Protein AF-L1NF95-F1 (afdb_monomer_lite)

Radius of gyration: 15.45 Å; chains: 1; bounding box: 32×31×35 Å

pLDDT: mean 72.62, std 12.89, range [38.91, 90.94]

Organism: NCBI:txid1127696

Structure (mmCIF, N/CA/C/O backbone):
data_AF-L1NF95-F1
#
_entry.id   AF-L1NF95-F1
#
loop_
_atom_site.group_PDB
_atom_site.id
_atom_site.type_symbol
_atom_site.label_atom_id
_atom_site.label_alt_id
_atom_site.label_comp_id
_atom_site.label_asym_id
_atom_site.label_entity_id
_atom_site.label_seq_id
_atom_site.pdbx_PDB_ins_code
_atom_site.Cartn_x
_atom_site.Cartn_y
_atom_site.Cartn_z
_atom_site.occupancy
_atom_site.B_iso_or_equiv
_atom_site.auth_seq_id
_atom_site.auth_comp_id
_atom_site.auth_asym_id
_atom_site.auth_atom_id
_atom_site.pdbx_PDB_model_num
ATOM 1 N N . VAL A 1 1 ? 4.662 -16.620 3.331 1.00 50.84 1 VAL A N 1
ATOM 2 C CA . VAL A 1 1 ? 3.274 -16.105 3.223 1.00 50.84 1 VAL A CA 1
ATOM 3 C C . VAL A 1 1 ? 3.189 -15.244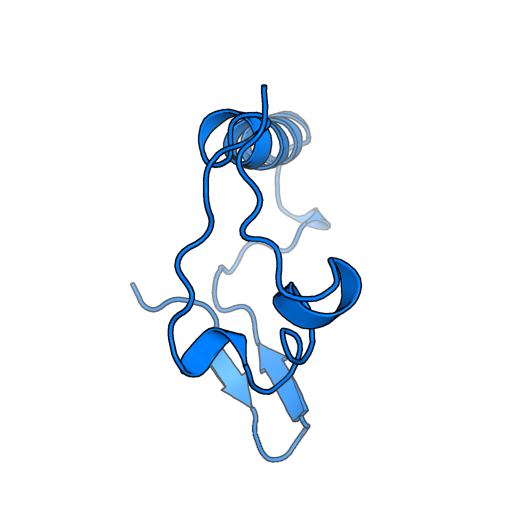 1.971 1.00 50.84 1 VAL A C 1
ATOM 5 O O . VAL A 1 1 ? 4.101 -14.457 1.751 1.00 50.84 1 VAL A O 1
ATOM 8 N N . ARG A 1 2 ? 2.204 -15.484 1.096 1.00 47.53 2 ARG A N 1
ATOM 9 C CA . ARG A 1 2 ? 2.112 -14.872 -0.242 1.00 47.53 2 ARG A CA 1
ATOM 10 C C . ARG A 1 2 ? 1.500 -13.467 -0.141 1.00 47.53 2 ARG A C 1
ATOM 12 O O . ARG A 1 2 ? 0.512 -13.284 0.559 1.00 47.53 2 ARG A O 1
ATOM 19 N N . LEU A 1 3 ? 2.139 -12.521 -0.826 1.00 60.16 3 LEU A N 1
ATOM 20 C CA . LEU A 1 3 ? 1.711 -11.139 -1.046 1.00 60.16 3 LEU A CA 1
ATOM 21 C C . LEU A 1 3 ? 0.340 -11.096 -1.751 1.00 60.16 3 LEU A C 1
ATOM 23 O O . LEU A 1 3 ? -0.066 -12.089 -2.360 1.00 60.16 3 LEU A O 1
ATOM 27 N N . ASP A 1 4 ? -0.347 -9.963 -1.632 1.00 66.19 4 ASP A N 1
ATOM 28 C CA . ASP A 1 4 ? -1.690 -9.674 -2.156 1.00 66.19 4 ASP A CA 1
ATOM 29 C C . ASP A 1 4 ? -1.913 -10.255 -3.567 1.00 66.19 4 ASP A C 1
ATOM 31 O O . ASP A 1 4 ? -1.009 -10.244 -4.409 1.00 66.19 4 ASP A O 1
ATOM 35 N N . SER A 1 5 ? -3.099 -10.817 -3.829 1.00 75.31 5 SER A N 1
ATOM 36 C CA . SER A 1 5 ? -3.397 -11.483 -5.102 1.00 75.31 5 SER A CA 1
ATOM 37 C C . SER A 1 5 ? -4.283 -10.614 -5.991 1.00 75.31 5 SER A C 1
ATOM 39 O O . SER A 1 5 ? -5.141 -9.878 -5.520 1.00 75.31 5 SER A O 1
ATOM 41 N N . TYR A 1 6 ? -4.077 -10.672 -7.305 1.00 80.06 6 TYR A N 1
ATOM 42 C CA . TYR A 1 6 ? -4.934 -9.985 -8.269 1.00 80.06 6 TYR A CA 1
ATOM 43 C C . TYR A 1 6 ? -5.984 -10.954 -8.817 1.00 80.06 6 TYR A C 1
ATOM 45 O O . TYR A 1 6 ? -5.630 -12.030 -9.305 1.00 80.06 6 TYR A O 1
ATOM 53 N N . ASN A 1 7 ? -7.266 -10.579 -8.766 1.00 83.56 7 ASN A N 1
ATOM 54 C CA . ASN A 1 7 ? -8.352 -11.332 -9.385 1.00 83.56 7 ASN A CA 1
ATOM 55 C C . ASN A 1 7 ? -8.601 -10.808 -10.813 1.00 83.56 7 ASN A C 1
ATOM 57 O O . ASN A 1 7 ? -9.248 -9.771 -10.979 1.00 83.56 7 ASN A O 1
ATOM 61 N N . PRO A 1 8 ? -8.173 -11.531 -11.865 1.00 80.75 8 PRO A N 1
ATOM 62 C CA . PRO A 1 8 ? -8.249 -11.034 -13.239 1.00 80.75 8 PRO A CA 1
ATOM 63 C C . PRO A 1 8 ? -9.680 -10.955 -13.785 1.00 80.75 8 PRO A C 1
ATOM 65 O O . PRO A 1 8 ? -9.934 -10.209 -14.727 1.00 80.75 8 PRO A O 1
ATOM 68 N N . ARG A 1 9 ? -10.632 -11.701 -13.206 1.00 83.25 9 ARG A N 1
ATOM 69 C CA . ARG A 1 9 ? -12.032 -11.704 -13.665 1.00 83.25 9 ARG A CA 1
ATOM 70 C C . ARG A 1 9 ? -12.795 -10.491 -13.154 1.00 83.25 9 ARG A C 1
ATOM 72 O O . ARG A 1 9 ? -13.554 -9.890 -13.904 1.00 83.25 9 ARG A O 1
ATOM 79 N N . LYS A 1 10 ? -12.583 -10.142 -11.885 1.00 87.88 10 LYS A N 1
ATOM 80 C CA . LYS A 1 10 ? -13.201 -8.971 -11.247 1.00 87.88 10 LYS A CA 1
ATOM 81 C C . LYS A 1 10 ? -12.360 -7.701 -11.377 1.00 87.88 10 LYS A C 1
ATOM 83 O O . LYS A 1 10 ? -12.852 -6.622 -11.082 1.00 87.88 10 LYS A O 1
ATOM 88 N N . ARG A 1 11 ? -11.117 -7.835 -11.854 1.00 80.62 11 ARG A N 1
ATOM 89 C CA . ARG A 1 11 ? -10.125 -6.760 -11.979 1.00 80.62 11 ARG A CA 1
ATOM 90 C C . ARG A 1 11 ? -9.864 -6.033 -10.656 1.00 80.62 11 ARG A C 1
ATOM 92 O O . ARG A 1 11 ? -9.601 -4.838 -10.650 1.00 80.62 11 ARG A O 1
ATOM 99 N N . GLU A 1 12 ? -9.909 -6.767 -9.551 1.00 73.06 12 GLU A N 1
ATOM 100 C CA . GLU A 1 12 ? -9.702 -6.244 -8.199 1.00 73.06 12 GLU A CA 1
ATOM 101 C C . GLU A 1 12 ? -8.427 -6.828 -7.582 1.00 73.06 12 GLU A C 1
ATOM 103 O O . GLU A 1 12 ? -8.032 -7.960 -7.880 1.00 73.06 12 GLU A O 1
ATOM 108 N N . ILE A 1 13 ? -7.784 -6.051 -6.713 1.00 76.69 13 ILE A N 1
ATOM 109 C CA . ILE A 1 13 ? -6.695 -6.534 -5.863 1.00 76.69 13 ILE A CA 1
ATOM 110 C C . ILE A 1 13 ? -7.328 -7.086 -4.584 1.00 76.69 13 ILE A C 1
ATOM 112 O O . ILE A 1 13 ? -8.047 -6.379 -3.882 1.00 76.69 13 ILE A O 1
ATOM 116 N N . VAL A 1 14 ? -7.058 -8.353 -4.287 1.00 72.12 14 VAL A N 1
ATOM 117 C CA . VAL A 1 14 ? -7.490 -9.051 -3.078 1.00 72.12 14 VAL A CA 1
ATOM 118 C C . VAL A 1 14 ? -6.316 -9.087 -2.106 1.00 72.12 14 VAL A C 1
ATOM 120 O O . VAL A 1 14 ? -5.360 -9.852 -2.270 1.00 72.12 14 VAL A O 1
ATOM 123 N N . SER A 1 15 ? -6.393 -8.247 -1.077 1.00 69.75 15 SER A N 1
ATOM 124 C CA . SER A 1 15 ? -5.472 -8.330 0.055 1.00 69.75 15 SER A CA 1
ATOM 125 C C . SER A 1 15 ? -5.674 -9.662 0.779 1.00 69.75 15 SER A C 1
ATOM 127 O O . SER A 1 15 ? -6.783 -9.986 1.201 1.00 69.75 15 SER A O 1
ATOM 129 N N . HIS A 1 16 ? -4.596 -10.432 0.929 1.00 64.69 16 HIS A N 1
ATOM 130 C CA . HIS A 1 16 ? -4.551 -11.611 1.810 1.00 64.69 16 HIS A CA 1
ATOM 131 C C . HIS A 1 16 ? -3.817 -11.324 3.115 1.00 64.69 16 HIS A C 1
ATOM 133 O O . HIS A 1 16 ? -3.690 -12.206 3.968 1.00 64.69 16 HIS A O 1
ATOM 139 N N . LYS A 1 17 ? -3.331 -10.092 3.290 1.00 65.00 17 LYS A N 1
ATOM 140 C CA . LYS A 1 17 ? -3.005 -9.591 4.615 1.00 65.00 17 LYS A CA 1
ATOM 141 C C . LYS A 1 17 ? -4.343 -9.436 5.327 1.00 65.00 17 LYS A C 1
ATOM 143 O O . LYS A 1 17 ? -5.064 -8.473 5.086 1.00 65.00 17 LYS A O 1
ATOM 148 N N . CYS A 1 18 ? -4.710 -10.448 6.110 1.00 53.78 18 CYS A N 1
ATOM 149 C CA . CYS A 1 18 ? -5.932 -10.511 6.913 1.00 53.78 18 CYS A CA 1
ATOM 150 C C . CYS A 1 18 ? -5.883 -9.495 8.063 1.00 53.78 18 CYS A C 1
ATOM 152 O O . CYS A 1 18 ? -5.905 -9.865 9.234 1.00 53.78 18 CYS A O 1
ATOM 154 N N . THR A 1 19 ? -5.690 -8.222 7.745 1.00 63.03 19 THR A N 1
ATOM 155 C CA . THR A 1 19 ? -5.835 -7.132 8.698 1.00 63.03 19 THR A CA 1
ATOM 156 C C . THR A 1 19 ? -6.345 -5.952 7.906 1.00 63.03 19 THR A C 1
ATOM 158 O O . THR A 1 19 ? -5.596 -5.246 7.224 1.00 63.03 19 THR A O 1
ATOM 161 N N . GLN A 1 20 ? -7.664 -5.807 7.918 1.00 66.38 20 GLN A N 1
ATOM 162 C CA . GLN A 1 20 ? -8.317 -4.630 7.369 1.00 66.38 20 GLN A CA 1
ATOM 163 C C . GLN A 1 20 ? -7.742 -3.390 8.084 1.00 66.38 20 GLN A C 1
ATOM 165 O O . GLN A 1 20 ? -7.374 -3.473 9.253 1.00 66.38 20 GLN A O 1
ATOM 170 N N . LEU A 1 21 ? -7.679 -2.219 7.437 1.00 66.94 21 LEU A N 1
ATOM 171 C CA . LEU A 1 21 ? -7.216 -0.997 8.125 1.00 66.94 21 LEU A CA 1
ATOM 172 C C . LEU A 1 21 ? -8.028 -0.696 9.400 1.00 66.94 21 LEU A C 1
ATOM 174 O O . LEU A 1 21 ? -7.498 -0.135 10.349 1.00 66.94 21 LEU A O 1
ATOM 178 N N . SER A 1 22 ? -9.297 -1.111 9.438 1.00 72.31 22 SER A N 1
ATOM 179 C CA . SER A 1 22 ? -10.170 -1.022 10.614 1.00 72.31 22 SER A CA 1
ATOM 180 C C . SER A 1 22 ? -9.820 -1.999 11.744 1.00 72.31 22 SER A C 1
ATOM 182 O O . SER A 1 22 ? -10.347 -1.866 12.842 1.00 72.31 22 SER A O 1
ATOM 184 N N . GLU A 1 23 ? -8.985 -3.001 11.476 1.00 79.88 23 GLU A N 1
ATOM 185 C CA . GLU A 1 23 ? -8.595 -4.071 12.404 1.00 79.88 23 GLU A CA 1
ATOM 186 C C . GLU A 1 23 ? -7.177 -3.881 12.965 1.00 79.88 23 GLU A C 1
ATOM 188 O O . GLU A 1 23 ? -6.756 -4.640 13.838 1.00 79.88 23 GLU A O 1
ATOM 193 N N . ILE A 1 24 ? -6.425 -2.884 12.483 1.00 83.94 24 ILE A N 1
ATOM 194 C CA . ILE A 1 24 ? -5.108 -2.532 13.025 1.00 83.94 24 ILE A CA 1
ATOM 195 C C . ILE A 1 24 ? -5.214 -1.371 14.011 1.00 83.94 24 ILE A C 1
ATOM 197 O O . ILE A 1 24 ? -6.060 -0.490 13.877 1.00 83.94 24 ILE A O 1
ATOM 201 N N . SER A 1 25 ? -4.317 -1.345 15.000 1.00 87.81 25 SER A N 1
ATOM 202 C CA . SER A 1 25 ? -4.185 -0.183 15.876 1.00 87.81 25 SER A CA 1
ATOM 203 C C . SER A 1 25 ? -3.680 1.030 15.097 1.00 87.81 25 SER A C 1
ATOM 205 O O . SER A 1 25 ? -2.918 0.896 14.135 1.00 87.81 25 SER A O 1
ATOM 207 N N . GLU A 1 26 ? -4.044 2.224 15.562 1.00 88.44 26 GLU A N 1
ATOM 208 C CA . GLU A 1 26 ? -3.543 3.487 15.014 1.00 88.44 26 GLU A CA 1
ATOM 209 C C . GLU A 1 26 ? -2.006 3.524 14.994 1.00 88.44 26 GLU A C 1
ATOM 211 O O . GLU A 1 26 ? -1.402 3.883 13.987 1.00 88.44 26 GLU A O 1
ATOM 216 N N . GLU A 1 27 ? -1.356 3.039 16.055 1.00 90.94 27 GLU A N 1
ATOM 217 C CA . GLU A 1 27 ? 0.104 2.914 16.123 1.00 90.94 27 GLU A CA 1
ATOM 218 C C . GLU A 1 27 ? 0.670 2.045 14.988 1.00 90.94 27 GLU A C 1
ATOM 220 O O . GLU A 1 27 ? 1.674 2.394 14.360 1.00 90.94 27 GLU A O 1
ATOM 225 N N . THR A 1 28 ? 0.010 0.925 14.681 1.00 87.88 28 THR A N 1
ATOM 226 C CA . THR A 1 28 ? 0.423 0.032 13.592 1.00 87.88 28 THR A CA 1
ATOM 227 C C . THR A 1 28 ? 0.215 0.692 12.232 1.00 87.88 28 THR A C 1
ATOM 229 O O . THR A 1 28 ? 1.094 0.591 11.374 1.00 87.88 28 THR A O 1
ATOM 232 N N . ALA A 1 29 ? -0.896 1.409 12.045 1.00 85.75 29 ALA A N 1
ATOM 233 C CA . ALA A 1 29 ? -1.159 2.169 10.826 1.00 85.75 29 ALA A CA 1
ATOM 234 C C . ALA A 1 29 ? -0.086 3.248 10.599 1.00 85.75 29 ALA A C 1
ATOM 236 O O . ALA A 1 29 ? 0.501 3.321 9.519 1.00 85.75 29 ALA A O 1
ATOM 237 N N . ILE A 1 30 ? 0.243 4.023 11.638 1.00 89.69 30 ILE A N 1
ATOM 238 C CA . ILE A 1 30 ? 1.308 5.036 11.603 1.00 89.69 30 ILE A CA 1
ATOM 239 C C . ILE A 1 30 ? 2.657 4.390 11.273 1.00 89.69 30 ILE A C 1
ATOM 241 O O . ILE A 1 30 ? 3.417 4.931 10.470 1.00 89.69 30 ILE A O 1
ATOM 245 N N . ARG A 1 31 ? 2.967 3.224 11.853 1.00 88.44 31 ARG A N 1
ATOM 246 C CA . ARG A 1 31 ? 4.211 2.503 11.557 1.00 88.44 31 ARG A CA 1
ATOM 247 C C . ARG A 1 31 ? 4.298 2.082 10.089 1.00 88.44 31 ARG A C 1
ATOM 249 O O . ARG A 1 31 ? 5.344 2.295 9.488 1.00 88.44 31 ARG A O 1
ATOM 256 N N . TYR A 1 32 ? 3.223 1.564 9.493 1.00 84.44 32 TYR A N 1
ATOM 257 C CA . TYR A 1 32 ? 3.213 1.228 8.062 1.00 84.44 32 TYR A CA 1
ATOM 258 C C . TYR A 1 32 ? 3.394 2.450 7.159 1.00 84.44 32 TYR A C 1
ATOM 260 O O . TYR A 1 32 ? 4.087 2.364 6.148 1.00 84.44 32 TYR A O 1
ATOM 268 N N . LEU A 1 33 ? 2.824 3.599 7.527 1.00 85.06 33 LEU A N 1
ATOM 269 C CA . LEU A 1 33 ? 3.055 4.841 6.786 1.00 85.06 33 LEU A CA 1
ATOM 270 C C . LEU A 1 33 ? 4.518 5.291 6.890 1.00 85.06 33 LEU A C 1
ATOM 272 O O . LEU A 1 33 ? 5.121 5.648 5.882 1.00 85.06 33 LEU A O 1
ATOM 276 N N . LYS A 1 34 ? 5.121 5.198 8.079 1.00 87.06 34 LYS A N 1
ATOM 277 C CA . LYS A 1 34 ? 6.548 5.502 8.283 1.00 87.06 34 LYS A CA 1
ATOM 278 C C . LYS A 1 34 ? 7.478 4.532 7.551 1.00 87.06 34 LYS A C 1
ATOM 280 O O . LYS A 1 34 ? 8.555 4.928 7.120 1.00 87.06 34 LYS A O 1
ATOM 285 N N . GLU A 1 35 ? 7.078 3.272 7.372 1.00 85.75 35 GLU A N 1
ATOM 286 C CA . GLU A 1 35 ? 7.842 2.319 6.557 1.00 85.75 35 GLU A CA 1
ATOM 287 C C . GLU A 1 35 ? 7.958 2.768 5.097 1.00 85.75 35 GLU A C 1
ATOM 289 O O . GLU A 1 35 ? 8.984 2.501 4.476 1.00 85.75 35 GLU A O 1
ATOM 294 N N . LEU A 1 36 ? 6.955 3.461 4.544 1.00 79.88 36 LEU A N 1
ATOM 295 C CA . LEU A 1 36 ? 7.034 3.995 3.181 1.00 79.88 36 LEU A CA 1
ATOM 296 C C . LEU A 1 36 ? 8.123 5.065 3.062 1.00 79.88 36 LEU A C 1
ATOM 298 O O . LEU A 1 36 ? 8.926 4.995 2.136 1.00 79.88 36 LEU A O 1
ATOM 302 N N . GLU A 1 37 ? 8.186 5.990 4.020 1.00 79.50 37 GLU A N 1
ATOM 303 C CA . GLU A 1 37 ? 9.231 7.020 4.100 1.00 79.50 37 GLU A CA 1
ATOM 304 C C . GLU A 1 37 ? 10.625 6.398 4.269 1.00 79.50 37 GLU A C 1
ATOM 306 O O . GLU A 1 37 ? 11.571 6.787 3.590 1.00 79.50 37 GLU A O 1
ATOM 311 N N . ALA A 1 38 ? 10.752 5.387 5.133 1.00 79.06 38 ALA A N 1
ATOM 312 C CA . ALA A 1 38 ? 12.028 4.720 5.380 1.00 79.06 38 ALA A CA 1
ATOM 313 C C . ALA A 1 38 ? 12.499 3.857 4.197 1.00 79.06 38 ALA A C 1
ATOM 315 O O . ALA A 1 38 ? 13.698 3.746 3.941 1.00 79.06 38 ALA A O 1
ATOM 316 N N . LYS A 1 39 ? 11.571 3.196 3.496 1.00 76.56 39 LYS A N 1
ATOM 317 C CA . LYS A 1 39 ? 11.884 2.283 2.387 1.00 76.56 39 LYS A CA 1
ATOM 318 C C . LYS A 1 39 ? 12.136 3.023 1.080 1.00 76.56 39 LYS A C 1
ATOM 320 O O . LYS A 1 39 ? 12.947 2.574 0.272 1.00 76.56 39 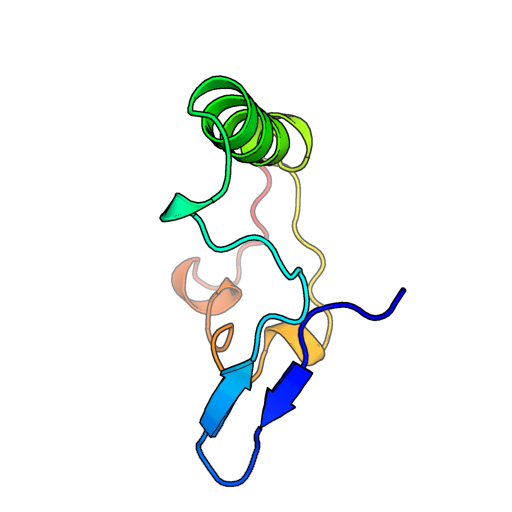LYS A O 1
ATOM 325 N N . TYR A 1 40 ? 11.437 4.131 0.881 1.00 78.62 40 TYR A N 1
ATOM 326 C CA . TYR A 1 40 ? 11.588 5.002 -0.270 1.00 78.62 40 TYR A CA 1
ATOM 327 C C . TYR A 1 40 ? 11.956 6.386 0.240 1.00 78.62 40 TYR 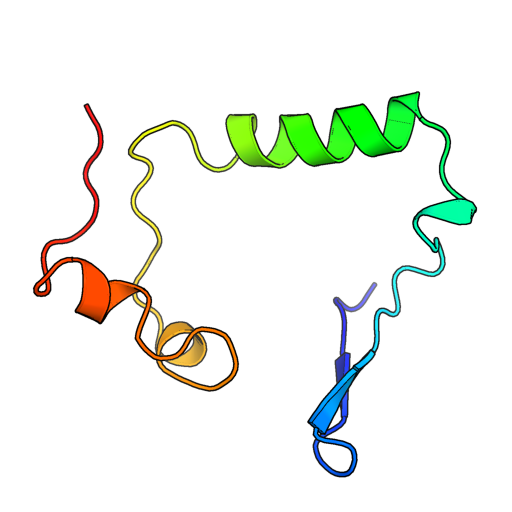A C 1
ATOM 329 O O . TYR A 1 40 ? 11.131 7.300 0.236 1.00 78.62 40 TYR A O 1
ATOM 337 N N . SER A 1 41 ? 13.207 6.526 0.690 1.00 74.06 41 SER A N 1
ATOM 338 C CA . SER A 1 41 ? 13.761 7.835 1.021 1.00 74.06 41 SER A CA 1
ATOM 339 C C . SER A 1 41 ? 13.481 8.806 -0.124 1.00 74.06 41 SER A C 1
ATOM 341 O O . SER A 1 41 ? 13.489 8.374 -1.284 1.00 74.06 41 SER A O 1
ATOM 343 N N . PRO A 1 42 ? 13.270 10.102 0.155 1.00 73.25 42 PRO A N 1
ATOM 344 C CA . PRO A 1 42 ? 13.160 11.103 -0.892 1.00 73.25 42 PRO A CA 1
ATOM 345 C C . PRO A 1 42 ? 14.302 10.925 -1.891 1.00 73.25 42 PRO A C 1
ATOM 347 O O . PRO A 1 42 ? 15.475 11.015 -1.539 1.00 73.25 42 PRO A O 1
ATOM 350 N N . GLY A 1 43 ? 13.947 10.559 -3.121 1.00 72.69 43 GLY A N 1
ATOM 351 C CA . GLY A 1 43 ? 14.916 10.312 -4.173 1.00 72.69 43 GLY A CA 1
ATOM 352 C C . GLY A 1 43 ? 15.452 8.922 -4.402 1.00 72.69 43 GLY A C 1
ATOM 353 O O . GLY A 1 43 ? 16.253 8.748 -5.322 1.00 72.69 43 GLY A O 1
ATOM 354 N N . ALA A 1 44 ? 15.012 7.948 -3.619 1.00 76.94 44 ALA A N 1
ATOM 355 C CA . ALA A 1 44 ? 15.287 6.555 -3.894 1.00 76.94 44 ALA A CA 1
ATOM 356 C C . ALA A 1 44 ? 14.749 6.184 -5.286 1.00 76.94 44 ALA A C 1
ATOM 358 O O . ALA A 1 44 ? 13.556 6.314 -5.568 1.00 76.94 44 ALA A O 1
ATOM 359 N N . MET A 1 45 ? 15.643 5.705 -6.152 1.00 74.75 45 MET A N 1
ATOM 360 C CA . MET A 1 45 ? 15.287 5.268 -7.496 1.00 74.75 45 MET A CA 1
ATOM 361 C C . MET A 1 45 ? 14.461 3.982 -7.420 1.00 74.75 45 MET A C 1
ATOM 363 O O . MET A 1 45 ? 14.928 2.951 -6.928 1.00 74.75 45 MET A O 1
ATOM 367 N N . ILE A 1 46 ? 13.233 4.028 -7.936 1.00 78.75 46 ILE A N 1
ATOM 368 C CA . ILE A 1 46 ? 12.406 2.833 -8.106 1.00 78.75 46 ILE A CA 1
ATOM 369 C C . ILE A 1 46 ? 12.848 2.125 -9.388 1.00 78.75 46 ILE A C 1
ATOM 371 O O . ILE A 1 46 ? 12.908 2.736 -10.451 1.00 78.75 46 ILE A O 1
ATOM 375 N N . ALA A 1 47 ? 13.148 0.829 -9.293 1.00 80.69 47 ALA A N 1
ATOM 376 C CA . ALA A 1 47 ? 13.598 0.045 -10.438 1.00 80.69 47 ALA A CA 1
ATOM 377 C C . ALA A 1 47 ? 12.516 -0.046 -11.536 1.00 80.69 47 ALA A C 1
ATOM 379 O O . ALA A 1 47 ? 11.376 -0.438 -11.260 1.00 80.69 47 ALA A O 1
ATOM 380 N N . ASP A 1 48 ? 12.892 0.252 -12.785 1.00 79.75 48 ASP A N 1
ATOM 381 C CA . ASP A 1 48 ? 12.053 0.000 -13.964 1.00 79.75 48 ASP A CA 1
ATOM 382 C C . ASP A 1 48 ? 12.102 -1.491 -14.316 1.00 79.75 48 ASP A C 1
ATOM 384 O O . ASP A 1 48 ? 12.986 -1.976 -15.022 1.00 79.75 48 ASP A O 1
ATOM 388 N N . VAL A 1 49 ? 11.160 -2.243 -13.753 1.00 81.19 49 VAL A N 1
ATOM 389 C CA . VAL A 1 49 ? 10.940 -3.654 -14.078 1.00 81.19 49 VAL A CA 1
ATOM 390 C C . VAL A 1 49 ? 9.665 -3.799 -14.912 1.00 81.19 49 VAL A C 1
ATOM 392 O O . VAL A 1 49 ? 8.714 -3.048 -14.696 1.00 81.19 49 VAL A O 1
ATOM 395 N N . PRO A 1 50 ? 9.564 -4.793 -15.820 1.00 81.12 50 PRO A N 1
ATOM 396 C CA . PRO A 1 50 ? 8.418 -4.926 -16.729 1.00 81.12 50 PRO A CA 1
ATOM 397 C C . PRO A 1 50 ? 7.043 -4.934 -16.044 1.00 81.12 50 PRO A C 1
ATOM 399 O O . PRO A 1 50 ? 6.065 -4.445 -16.604 1.00 81.12 50 PRO A O 1
ATOM 402 N N . SER A 1 51 ? 6.962 -5.441 -14.809 1.00 78.00 51 SER A N 1
ATOM 403 C CA . SER A 1 51 ? 5.733 -5.448 -14.006 1.00 78.00 51 SER A CA 1
ATOM 404 C C . SER A 1 51 ? 5.231 -4.055 -13.621 1.00 78.00 51 SER A C 1
ATOM 406 O O . SER A 1 51 ? 4.045 -3.895 -13.351 1.00 78.00 51 SER A O 1
ATOM 408 N N . ASN A 1 52 ? 6.109 -3.053 -13.594 1.00 77.88 52 ASN A N 1
ATOM 409 C CA . ASN A 1 52 ? 5.766 -1.679 -13.238 1.00 77.88 52 ASN A CA 1
ATOM 410 C C . ASN A 1 52 ? 5.202 -0.893 -14.425 1.00 77.88 52 ASN A C 1
ATOM 412 O O . ASN A 1 52 ? 4.653 0.179 -14.228 1.00 77.88 52 ASN A O 1
ATOM 416 N N . ARG A 1 53 ? 5.290 -1.421 -15.651 1.00 81.44 53 ARG A N 1
ATOM 417 C CA . ARG A 1 53 ? 4.813 -0.748 -16.872 1.00 81.44 53 ARG A CA 1
ATOM 418 C C . ARG A 1 53 ? 3.382 -1.135 -17.254 1.00 81.44 53 ARG A C 1
ATOM 420 O O . ARG A 1 53 ? 2.885 -0.712 -18.292 1.00 81.44 53 ARG A O 1
ATOM 427 N N . VAL A 1 54 ? 2.720 -1.961 -16.441 1.00 80.94 54 VAL A N 1
ATOM 428 C CA . VAL A 1 54 ? 1.402 -2.541 -16.730 1.00 80.94 54 VAL A CA 1
ATOM 429 C C . VAL A 1 54 ? 0.461 -2.436 -15.526 1.00 80.94 54 VAL A C 1
ATOM 431 O O . VAL A 1 54 ? 0.890 -2.316 -14.380 1.00 80.94 54 VAL A O 1
ATOM 434 N N . GLY A 1 55 ? -0.848 -2.520 -15.776 1.00 81.06 55 GLY A N 1
ATOM 435 C CA . GLY A 1 55 ? -1.865 -2.521 -14.720 1.00 81.06 55 GLY A CA 1
ATOM 436 C C . GLY A 1 55 ? -1.983 -1.174 -14.002 1.00 81.06 55 GLY A C 1
ATOM 437 O O . GLY A 1 55 ? -1.903 -0.127 -14.633 1.00 81.06 55 GLY A O 1
ATOM 438 N N . ALA A 1 56 ? -2.179 -1.204 -12.681 1.00 76.50 56 ALA A N 1
ATOM 439 C CA . ALA A 1 56 ? -2.355 0.001 -11.860 1.00 76.50 56 ALA A CA 1
ATOM 440 C C . ALA A 1 56 ? -1.110 0.908 -11.804 1.00 76.50 56 ALA A C 1
ATOM 442 O O . ALA A 1 56 ? -1.229 2.071 -11.442 1.00 76.50 56 ALA A O 1
ATOM 443 N N . ASN A 1 57 ? 0.061 0.381 -12.178 1.00 72.25 57 ASN A N 1
ATOM 444 C CA . ASN A 1 57 ? 1.324 1.118 -12.218 1.00 72.25 57 ASN A CA 1
ATOM 445 C C . ASN A 1 57 ? 1.666 1.625 -13.631 1.00 72.25 57 ASN A C 1
ATOM 447 O O . ASN A 1 57 ? 2.724 2.213 -13.834 1.00 72.25 57 ASN A O 1
ATOM 451 N N . ALA A 1 58 ? 0.816 1.387 -14.637 1.00 78.81 58 ALA A N 1
ATOM 452 C CA . ALA A 1 58 ? 1.100 1.835 -15.996 1.00 78.81 58 ALA A CA 1
ATOM 453 C C . ALA A 1 58 ? 1.264 3.367 -16.038 1.00 78.81 58 ALA A C 1
ATOM 455 O O . ALA A 1 58 ? 0.375 4.099 -15.614 1.00 78.81 58 ALA A O 1
ATOM 456 N N . GLY A 1 59 ? 2.400 3.838 -16.561 1.00 70.38 59 GLY A N 1
ATOM 457 C CA . GLY A 1 59 ? 2.682 5.266 -16.734 1.00 70.38 59 GLY A CA 1
ATOM 458 C C . GLY A 1 59 ? 3.406 5.960 -15.576 1.00 70.38 59 GLY A C 1
ATOM 459 O O . GLY A 1 59 ? 3.752 7.128 -15.727 1.00 70.38 59 GLY A O 1
ATOM 460 N N . ILE A 1 60 ? 3.730 5.268 -14.473 1.00 74.12 60 ILE A N 1
ATOM 461 C CA . ILE A 1 60 ? 4.421 5.891 -13.318 1.00 74.12 60 ILE A CA 1
ATOM 462 C C . ILE A 1 60 ? 5.792 6.503 -13.665 1.00 74.12 60 ILE A C 1
ATOM 464 O O . ILE A 1 60 ? 6.269 7.401 -12.978 1.00 74.12 60 ILE A 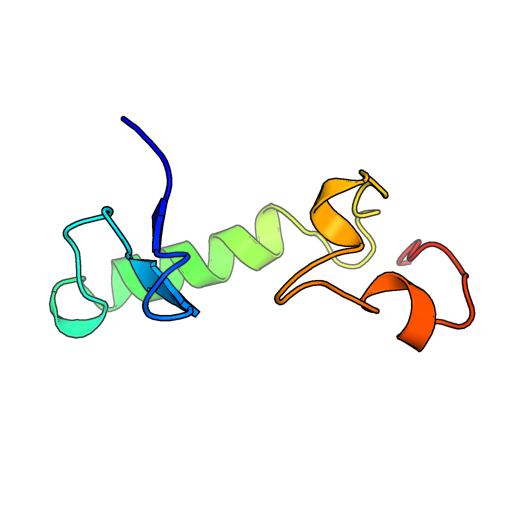O 1
ATOM 468 N N . PHE A 1 61 ? 6.427 6.031 -14.740 1.00 69.12 61 PHE A N 1
ATOM 469 C CA . PHE A 1 61 ? 7.695 6.565 -15.247 1.00 69.12 61 PHE A CA 1
ATOM 470 C C . PHE A 1 61 ? 7.510 7.556 -16.413 1.00 69.12 61 PHE A C 1
ATOM 472 O O . PHE A 1 61 ? 8.442 8.276 -16.759 1.00 69.12 61 PHE A O 1
ATOM 479 N N . GLU A 1 62 ? 6.313 7.620 -17.006 1.00 65.31 62 GLU A N 1
ATOM 480 C CA . GLU A 1 62 ? 5.981 8.506 -18.135 1.00 65.31 62 GLU A CA 1
ATOM 481 C C . GLU A 1 62 ? 5.631 9.923 -17.644 1.00 65.31 62 GLU A C 1
ATOM 483 O O . GLU A 1 62 ? 5.996 10.902 -18.289 1.00 65.31 62 GLU A O 1
ATOM 488 N N . GLU A 1 63 ? 4.994 10.049 -16.469 1.00 56.47 63 GLU A N 1
ATOM 489 C CA . GLU A 1 63 ? 4.619 11.342 -15.855 1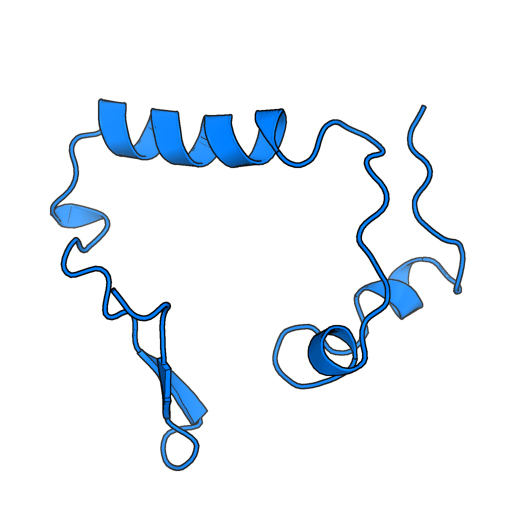.00 56.47 63 GLU A CA 1
ATOM 490 C C . GLU A 1 63 ? 5.833 12.258 -15.587 1.00 56.47 63 GLU A C 1
ATOM 492 O O . GLU A 1 63 ? 5.694 13.476 -15.518 1.00 56.47 63 GLU A O 1
ATOM 497 N N . ASN A 1 64 ? 7.043 11.692 -15.539 1.00 52.81 64 ASN A N 1
ATOM 498 C CA . ASN A 1 64 ? 8.303 12.419 -15.345 1.00 52.81 64 ASN A CA 1
ATOM 499 C C . ASN A 1 64 ? 9.092 12.646 -16.644 1.00 52.81 64 ASN A C 1
ATOM 501 O O . ASN A 1 64 ? 10.296 12.891 -16.603 1.00 52.81 64 ASN A O 1
ATOM 505 N N . GLY A 1 65 ? 8.453 12.517 -17.812 1.00 50.41 65 GLY A N 1
ATOM 506 C CA . GLY A 1 65 ? 9.115 12.729 -19.104 1.00 50.41 65 GLY A CA 1
ATOM 507 C C . GLY A 1 65 ? 10.212 11.706 -19.425 1.00 50.41 65 GLY A C 1
ATOM 508 O O . GLY A 1 65 ? 11.068 11.979 -20.262 1.00 50.41 65 GLY A O 1
ATOM 509 N N . GLY A 1 66 ? 10.204 10.540 -18.768 1.00 52.38 66 GLY A N 1
ATOM 510 C CA . GLY A 1 66 ? 11.229 9.505 -18.927 1.00 52.38 66 GLY A CA 1
ATOM 511 C C . GLY A 1 66 ? 12.500 9.726 -18.102 1.00 52.38 66 GLY A C 1
ATOM 512 O O . GLY A 1 66 ? 13.435 8.935 -18.228 1.00 52.38 66 GLY A O 1
ATOM 513 N N . GLU A 1 67 ? 12.554 10.750 -17.243 1.00 52.16 67 GLU A N 1
ATOM 514 C CA . GLU A 1 67 ? 13.684 10.929 -16.333 1.00 52.16 67 GLU A CA 1
ATOM 515 C C . GLU A 1 67 ? 13.513 10.060 -15.080 1.00 52.16 67 GLU A C 1
ATOM 517 O O . GLU A 1 67 ? 12.536 10.153 -14.333 1.00 52.16 67 GLU A O 1
ATOM 522 N N . THR A 1 68 ? 14.487 9.177 -14.855 1.00 51.78 68 THR A N 1
ATOM 523 C CA . THR A 1 68 ? 14.623 8.389 -13.626 1.00 51.78 68 THR A CA 1
ATOM 524 C C . THR A 1 68 ? 14.659 9.319 -12.417 1.00 51.78 68 THR A C 1
ATOM 526 O O . THR A 1 68 ? 15.558 10.150 -12.309 1.00 51.78 68 THR A O 1
ATOM 529 N N . PHE A 1 69 ? 13.717 9.151 -11.485 1.00 48.44 69 PHE A N 1
ATOM 530 C CA . PHE A 1 69 ? 13.708 9.865 -10.209 1.00 48.44 69 PHE A CA 1
ATOM 531 C C . PHE A 1 69 ? 15.024 9.604 -9.455 1.00 48.44 69 PHE A C 1
ATOM 533 O O . PHE A 1 69 ? 15.242 8.521 -8.911 1.00 48.44 69 PHE A O 1
ATOM 540 N N . VAL A 1 70 ? 15.905 10.603 -9.440 1.00 44.22 70 VAL A N 1
ATOM 541 C CA . VAL A 1 70 ? 17.073 10.692 -8.560 1.00 44.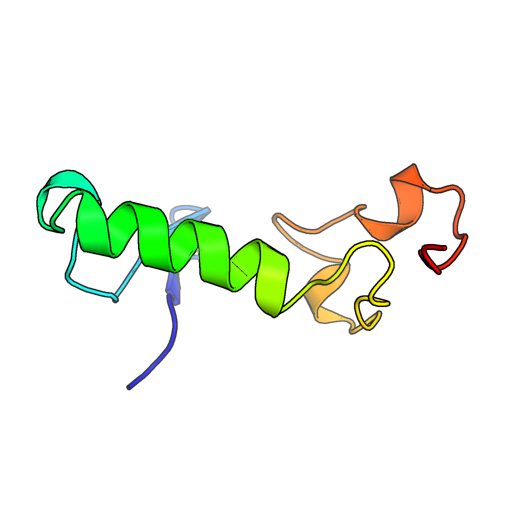22 70 VAL A CA 1
ATOM 542 C C . VAL A 1 70 ? 16.792 11.874 -7.656 1.00 44.22 70 VAL A C 1
ATOM 544 O O . VAL A 1 70 ? 16.902 13.024 -8.076 1.00 44.22 70 VAL A O 1
ATOM 547 N N . GLY A 1 71 ? 16.319 11.614 -6.447 1.00 43.12 71 GLY A N 1
ATOM 548 C CA . GLY A 1 71 ? 16.066 12.719 -5.523 1.00 43.12 71 GLY A CA 1
ATOM 549 C C . GLY A 1 71 ? 17.323 13.115 -4.776 1.00 43.12 71 GLY A C 1
ATOM 550 O O . GLY A 1 71 ? 18.324 12.399 -4.724 1.00 43.12 71 GLY A O 1
ATOM 551 N N . ARG A 1 72 ? 17.240 14.351 -4.315 1.00 38.91 72 ARG A N 1
ATOM 552 C CA . ARG A 1 72 ? 18.330 15.189 -3.855 1.00 38.91 72 ARG A CA 1
ATOM 553 C C . ARG A 1 72 ? 18.359 15.227 -2.335 1.00 38.91 72 ARG A C 1
ATOM 555 O O . ARG A 1 72 ? 17.259 15.273 -1.745 1.00 38.91 72 ARG A O 1
#

Secondary structure (DSSP, 8-state):
----EEETTTTEEE--S---GGGS-HHHHHHHHHHHHHHS-TTPPPP--GGGGSGGGTTTTTTTTT------

Foldseek 3Di:
DDAWDADPVVRDIHGPPPADPVRDDPVVVVVVVVVCCVVQPFARFDDPDPVCCDRPNNCVCVVVVNDTRGGD

Sequence (72 aa):
VRLDSYNPRKREIVSHKCTQLSEISEETAIRYLKELEAKYSPGAMIADVPSNRVGANAGIFEENGGETFVGR